Protein AF-A0A7W1TLR0-F1 (afdb_monomer)

Secondary structure (DSSP, 8-state):
---------------TTS--EEEEEEETTEEEEEEES-HHHHHHHHHHHHHHHHHHHHHHHHTS-HHHHHHHHHHHHHHSPPPPPGGG-

Solvent-accessible surface area (backbone atoms only — not comparable to full-atom values): 5840 Å² total; per-residue (Å²): 138,82,84,75,81,80,74,77,84,81,84,83,90,78,56,98,89,51,61,80,46,78,45,81,44,76,56,96,90,39,85,42,76,48,78,34,69,44,71,71,60,47,52,52,54,54,53,52,55,55,48,53,52,52,52,52,51,51,52,60,54,68,74,45,59,63,69,62,51,51,53,52,53,52,49,49,58,71,74,42,77,78,81,75,63,85,88,79,114

Structure (mmCIF, N/CA/C/O backbone):
data_AF-A0A7W1TLR0-F1
#
_entry.id   AF-A0A7W1TLR0-F1
#
loop_
_atom_site.group_PDB
_atom_site.id
_atom_site.type_symbol
_atom_site.label_atom_id
_atom_site.label_alt_id
_atom_site.label_comp_id
_atom_site.label_asym_id
_atom_site.label_entity_id
_atom_site.label_seq_id
_atom_site.pdbx_PDB_ins_code
_atom_site.Cartn_x
_atom_site.Cartn_y
_atom_site.Cartn_z
_atom_site.occupancy
_atom_site.B_iso_or_equiv
_atom_site.auth_seq_id
_atom_site.auth_comp_id
_atom_site.auth_asym_id
_atom_site.auth_atom_id
_atom_site.pdbx_PDB_model_num
ATOM 1 N N . MET A 1 1 ? 8.163 36.753 24.531 1.00 33.41 1 MET A N 1
ATOM 2 C CA . MET A 1 1 ? 7.294 36.535 23.356 1.00 33.41 1 MET A CA 1
ATOM 3 C C . MET A 1 1 ? 7.242 35.034 23.134 1.00 33.41 1 MET A C 1
ATOM 5 O O . MET A 1 1 ? 8.182 34.494 22.573 1.00 33.41 1 MET A O 1
ATOM 9 N N . ASN A 1 2 ? 6.230 34.354 23.678 1.00 30.86 2 ASN A N 1
ATOM 10 C CA . ASN A 1 2 ? 6.103 32.900 23.552 1.00 30.86 2 ASN A CA 1
ATOM 11 C C . ASN A 1 2 ? 5.090 32.604 22.448 1.00 30.86 2 ASN A C 1
ATOM 13 O O . ASN A 1 2 ? 3.907 32.898 22.605 1.00 30.86 2 ASN A O 1
ATOM 17 N N . ASN A 1 3 ? 5.573 32.056 21.334 1.00 38.00 3 ASN A N 1
ATOM 18 C CA . ASN A 1 3 ? 4.724 31.489 20.295 1.00 38.00 3 ASN A CA 1
ATOM 19 C C . ASN A 1 3 ? 4.073 30.222 20.853 1.00 38.00 3 ASN A C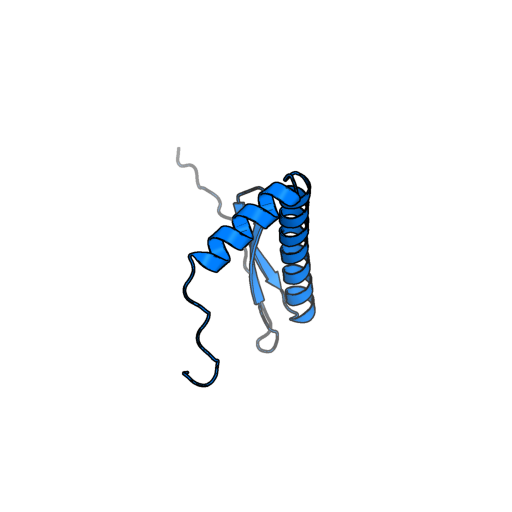 1
ATOM 21 O O . ASN A 1 3 ? 4.746 29.214 21.063 1.00 38.00 3 ASN A O 1
ATOM 25 N N . VAL A 1 4 ? 2.767 30.278 21.099 1.00 42.41 4 VAL A N 1
ATOM 26 C CA . VAL A 1 4 ? 1.954 29.086 21.334 1.00 42.41 4 VAL A CA 1
ATOM 27 C C . VAL A 1 4 ? 1.688 28.471 19.963 1.00 42.41 4 VAL A C 1
ATOM 29 O O . VAL A 1 4 ? 0.913 29.014 19.178 1.00 42.41 4 VAL A O 1
ATOM 32 N N . TYR A 1 5 ? 2.364 27.366 19.651 1.00 40.81 5 TYR A N 1
ATOM 33 C CA . TYR A 1 5 ? 1.953 26.491 18.557 1.00 40.81 5 TYR A CA 1
ATOM 34 C C . TYR A 1 5 ? 0.568 25.941 18.915 1.00 40.81 5 TYR A C 1
ATOM 36 O O . TYR A 1 5 ? 0.427 25.097 19.795 1.00 40.81 5 TYR A O 1
ATOM 44 N N . SER A 1 6 ? -0.469 26.493 18.288 1.00 44.22 6 SER A N 1
ATOM 45 C CA . SER A 1 6 ? -1.837 25.992 18.388 1.00 44.22 6 SER A CA 1
ATOM 46 C C . SER A 1 6 ? -1.939 24.725 17.541 1.00 44.22 6 SER A C 1
ATOM 48 O O . SER A 1 6 ? -2.306 2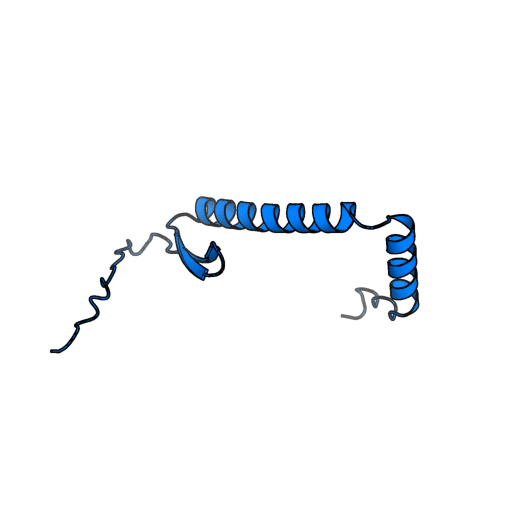4.772 16.369 1.00 44.22 6 SER A O 1
ATOM 50 N N . SER A 1 7 ? -1.571 23.587 18.127 1.00 49.22 7 SER A N 1
ATOM 51 C CA . SER A 1 7 ? -2.006 22.288 17.621 1.00 49.22 7 SER A CA 1
ATOM 52 C C . SER A 1 7 ? -3.508 22.217 17.860 1.00 49.22 7 SER A C 1
ATOM 54 O O . SER A 1 7 ? -3.957 22.208 19.005 1.00 49.22 7 SER A O 1
ATOM 56 N N . ARG A 1 8 ? -4.306 22.254 16.792 1.00 56.09 8 ARG A N 1
ATOM 57 C CA . ARG A 1 8 ? -5.739 21.974 16.890 1.00 56.09 8 ARG A CA 1
ATOM 58 C C . ARG A 1 8 ? -5.879 20.512 17.302 1.00 56.09 8 ARG A C 1
ATOM 60 O O . ARG A 1 8 ? -5.717 19.631 16.461 1.00 56.09 8 ARG A O 1
ATOM 67 N N . GLU A 1 9 ? -6.131 20.256 18.580 1.00 60.69 9 GLU A N 1
ATOM 68 C CA . GLU A 1 9 ? -6.599 18.945 19.024 1.00 60.69 9 GLU A CA 1
ATOM 69 C C . GLU A 1 9 ? -7.874 18.639 18.235 1.00 60.69 9 GLU A C 1
ATOM 71 O O . GLU A 1 9 ? -8.892 19.317 18.368 1.00 60.69 9 GLU A O 1
ATOM 76 N N . THR A 1 10 ? -7.764 17.699 17.301 1.00 69.88 10 THR A N 1
ATOM 77 C CA . THR A 1 10 ? -8.878 17.279 16.459 1.00 69.88 10 THR A CA 1
ATOM 78 C C . THR A 1 10 ? -9.400 15.996 17.070 1.00 69.88 10 THR A C 1
ATOM 80 O O . THR A 1 10 ? -8.741 14.962 17.008 1.00 69.88 10 THR A O 1
ATOM 83 N N . GLU A 1 11 ? -10.550 16.088 17.726 1.00 70.62 11 GLU A N 1
ATOM 84 C CA . GLU A 1 11 ? -11.210 14.945 18.342 1.00 70.62 11 GLU A CA 1
ATOM 85 C C . GLU A 1 11 ? -12.223 14.345 17.362 1.00 70.62 11 GLU A C 1
ATOM 87 O O . GLU A 1 11 ? -13.000 15.063 16.728 1.00 70.62 11 GLU A O 1
ATOM 92 N N . VAL A 1 12 ? -12.215 13.018 17.239 1.00 72.88 12 VAL A N 1
ATOM 93 C CA . VAL A 1 12 ? -13.210 12.258 16.479 1.00 72.88 12 VAL A CA 1
ATOM 94 C C . VAL A 1 12 ? -13.949 11.357 17.458 1.00 72.88 12 VAL A C 1
ATOM 96 O O . VAL A 1 12 ? -13.350 10.483 18.080 1.00 72.88 12 VAL A O 1
ATOM 99 N N . VAL A 1 13 ? -15.260 11.566 17.591 1.00 80.69 13 VAL A N 1
ATOM 100 C CA . VAL A 1 13 ? -16.129 10.750 18.447 1.00 80.69 13 VAL A CA 1
ATOM 101 C C . VAL A 1 13 ? -16.813 9.688 17.594 1.00 80.69 13 VAL A C 1
ATOM 103 O O . VAL A 1 13 ? -17.524 10.016 16.645 1.00 80.69 13 VAL A O 1
ATOM 106 N N . VAL A 1 14 ? -16.620 8.419 17.953 1.00 79.69 14 VAL A N 1
ATOM 107 C CA . VAL A 1 14 ? -17.216 7.260 17.271 1.00 79.69 14 VAL A CA 1
ATOM 108 C C . VAL A 1 14 ? -18.206 6.529 18.163 1.00 79.69 14 VAL A C 1
ATOM 110 O O . VAL A 1 14 ? -18.082 6.523 19.388 1.00 79.69 14 VAL A O 1
ATOM 113 N N . GLN A 1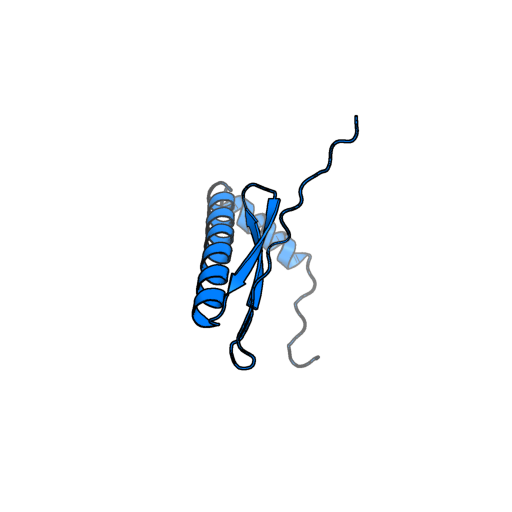 15 ? -19.210 5.901 17.552 1.00 85.62 15 GLN A N 1
ATOM 114 C CA . GLN A 1 15 ? -20.139 5.044 18.283 1.00 85.62 15 GLN A CA 1
ATOM 115 C C . GLN A 1 15 ? -19.474 3.704 18.622 1.00 85.62 15 GLN A C 1
ATOM 117 O O . GLN A 1 15 ? -18.735 3.157 17.813 1.00 85.62 15 GLN A O 1
ATOM 122 N N . LEU A 1 16 ? -19.796 3.132 19.788 1.00 78.31 16 LEU A N 1
ATOM 123 C CA . LEU A 1 16 ? -19.148 1.916 20.311 1.00 78.31 16 LEU A CA 1
ATOM 124 C C . LEU A 1 16 ? -19.233 0.686 19.381 1.00 78.31 16 LEU A C 1
ATOM 126 O O . LEU A 1 16 ? -18.434 -0.233 19.506 1.00 78.31 16 LEU A O 1
ATOM 130 N N . HIS A 1 17 ? -20.222 0.657 18.486 1.00 83.50 17 HIS A N 1
ATOM 131 C CA . HIS A 1 17 ? -20.480 -0.451 17.560 1.00 83.50 17 HIS A CA 1
ATOM 132 C C . HIS A 1 17 ? -20.138 -0.105 16.105 1.00 83.50 17 HIS A C 1
ATOM 134 O O . HIS A 1 17 ? -20.490 -0.854 15.198 1.00 83.50 17 HIS A O 1
ATOM 140 N N . GLN A 1 18 ? -19.496 1.041 15.877 1.00 84.25 18 GLN A N 1
ATOM 141 C CA . GLN A 1 18 ? -19.048 1.468 14.562 1.00 84.25 18 GLN A CA 1
ATOM 142 C C . GLN A 1 18 ? -17.533 1.255 14.468 1.00 84.25 18 GLN A C 1
ATOM 144 O O . GLN A 1 18 ? -16.814 1.685 15.374 1.00 84.25 18 GLN A O 1
ATOM 149 N N . PRO A 1 19 ? -17.028 0.595 13.411 1.00 84.88 19 PRO A N 1
ATOM 150 C CA . PRO A 1 19 ? -15.593 0.447 13.235 1.00 84.88 19 PRO A CA 1
ATOM 151 C C . PRO A 1 19 ? -14.951 1.818 13.010 1.00 84.88 19 PRO A C 1
ATOM 153 O O . PRO A 1 19 ? -15.536 2.697 12.379 1.00 84.88 19 PRO A O 1
ATOM 156 N N . LEU A 1 20 ? -13.742 1.994 13.536 1.00 90.12 20 LEU A N 1
ATOM 157 C CA . LEU A 1 20 ? -12.868 3.116 13.218 1.00 90.12 20 LEU A CA 1
ATOM 158 C C . LEU A 1 20 ? -11.569 2.540 12.670 1.00 90.12 20 LEU A C 1
ATOM 160 O O . LEU A 1 20 ? -10.809 1.905 13.399 1.00 90.12 20 LEU A O 1
ATOM 164 N N . ILE A 1 21 ? -11.339 2.750 11.382 1.00 89.62 21 ILE A N 1
ATOM 165 C CA . ILE A 1 21 ? -10.232 2.164 10.634 1.00 89.62 21 ILE A CA 1
ATOM 166 C C . ILE A 1 21 ? -9.271 3.293 10.304 1.00 89.62 21 ILE A C 1
ATOM 168 O O . ILE A 1 21 ? -9.660 4.259 9.653 1.00 89.62 21 ILE A O 1
ATOM 172 N N . ALA A 1 22 ? -8.030 3.185 10.760 1.00 89.38 22 ALA A N 1
ATOM 173 C CA . ALA A 1 22 ? -6.982 4.152 10.470 1.00 89.38 22 ALA A CA 1
ATOM 174 C C . ALA A 1 22 ? -6.015 3.553 9.449 1.00 89.38 22 ALA A C 1
ATOM 176 O O . ALA A 1 22 ? -5.459 2.481 9.688 1.00 89.38 22 ALA A O 1
ATOM 177 N N . ILE A 1 23 ? -5.814 4.241 8.327 1.00 87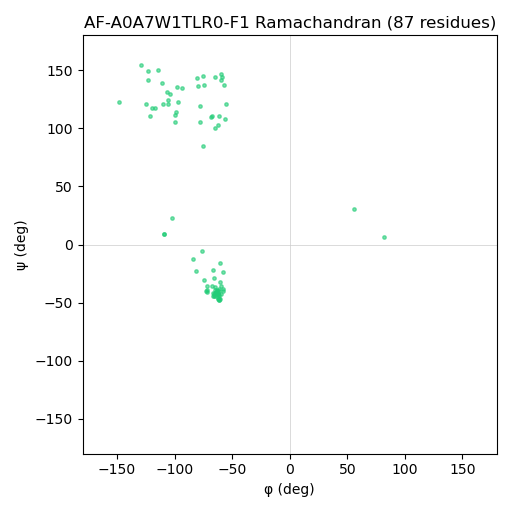.12 23 ILE A N 1
ATOM 178 C CA . ILE A 1 23 ? -4.907 3.802 7.264 1.00 87.12 23 ILE A CA 1
ATOM 179 C C . ILE A 1 23 ? -3.900 4.919 6.979 1.00 87.12 23 ILE A C 1
ATOM 181 O O . ILE A 1 23 ? -4.323 6.032 6.645 1.00 87.12 23 ILE A O 1
ATOM 185 N N . PRO A 1 24 ? -2.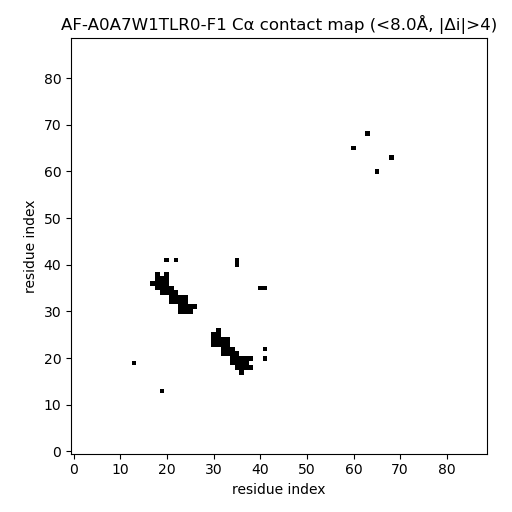588 4.657 7.122 1.00 86.31 24 PRO A N 1
ATOM 186 C CA . PRO A 1 24 ? -1.555 5.597 6.717 1.00 86.31 24 PRO A CA 1
ATOM 187 C C . PRO A 1 24 ? -1.420 5.610 5.189 1.00 86.31 24 PRO A C 1
ATOM 189 O O . PRO A 1 24 ? -1.420 4.563 4.543 1.00 86.31 24 PRO A O 1
ATOM 192 N N . PHE A 1 25 ? -1.283 6.802 4.625 1.00 83.25 25 PHE A N 1
ATOM 193 C CA . PHE A 1 25 ? -1.015 7.062 3.217 1.00 83.25 25 PHE A CA 1
ATOM 194 C C . PHE A 1 25 ? 0.166 8.022 3.096 1.00 83.25 25 PHE A C 1
ATOM 196 O O . PHE A 1 25 ? 0.403 8.846 3.977 1.00 83.25 25 PHE A O 1
ATOM 203 N N . GLU A 1 26 ? 0.871 7.965 1.971 1.00 81.06 26 GLU A N 1
ATOM 204 C CA . GLU A 1 26 ? 1.837 8.994 1.598 1.00 81.06 26 GLU A CA 1
ATOM 205 C C . GLU A 1 26 ? 1.172 9.956 0.605 1.00 81.06 26 GLU A C 1
ATOM 207 O O . GLU A 1 26 ? 0.835 9.581 -0.519 1.00 81.06 26 GLU A O 1
ATOM 212 N N . GLN A 1 27 ? 0.969 11.213 1.003 1.00 78.25 27 GLN A N 1
ATOM 213 C CA . GLN A 1 27 ? 0.401 12.248 0.142 1.00 78.25 27 GLN A CA 1
ATOM 214 C C . GLN A 1 27 ? 1.403 13.392 -0.010 1.00 78.25 27 GLN A C 1
ATOM 216 O O . GLN A 1 27 ? 1.763 14.057 0.953 1.00 78.25 27 GLN A O 1
ATOM 221 N N . ASN A 1 28 ? 1.855 13.640 -1.244 1.00 77.00 28 ASN A N 1
ATOM 222 C CA . ASN A 1 28 ? 2.861 14.665 -1.561 1.00 77.00 28 ASN A CA 1
ATOM 223 C C . ASN A 1 28 ? 4.191 14.520 -0.784 1.00 77.00 28 ASN A C 1
ATOM 225 O O . ASN A 1 28 ? 4.859 15.518 -0.528 1.00 77.00 28 ASN A O 1
ATOM 229 N N . GLY A 1 29 ? 4.587 13.290 -0.438 1.00 80.25 29 GLY A N 1
ATOM 230 C CA . GLY A 1 29 ? 5.809 13.016 0.331 1.00 80.25 29 GLY A CA 1
ATOM 231 C C . GLY A 1 29 ? 5.661 13.199 1.844 1.00 80.25 29 GLY A C 1
ATOM 232 O O . GLY A 1 29 ? 6.655 13.119 2.562 1.00 80.25 29 GLY A O 1
ATOM 233 N N . GLU A 1 30 ? 4.443 13.443 2.330 1.00 82.44 30 GLU A N 1
ATOM 234 C CA . GLU A 1 30 ? 4.117 13.488 3.754 1.00 82.44 30 GLU A CA 1
ATOM 235 C C . GLU A 1 30 ? 3.233 12.296 4.136 1.00 82.44 30 GLU A C 1
ATOM 237 O O . GLU A 1 30 ? 2.320 11.916 3.400 1.00 82.44 30 GLU A O 1
ATOM 242 N N . GLU A 1 31 ? 3.504 11.703 5.299 1.00 82.12 31 GLU A N 1
ATOM 243 C CA . GLU A 1 31 ? 2.684 10.629 5.856 1.00 82.12 31 GLU A CA 1
ATOM 244 C C . GLU A 1 31 ? 1.421 11.224 6.492 1.00 82.12 31 GLU A C 1
ATOM 246 O O . GLU A 1 31 ? 1.486 12.033 7.421 1.00 82.12 31 GLU A O 1
ATOM 251 N N . VAL A 1 32 ? 0.258 10.826 5.981 1.00 87.25 32 VAL A N 1
ATOM 252 C CA . VAL A 1 32 ? -1.060 11.262 6.447 1.00 87.25 32 VAL A CA 1
ATOM 253 C C . VAL A 1 32 ? -1.890 10.049 6.847 1.00 87.25 32 VAL A C 1
ATOM 255 O O . VAL A 1 32 ? -1.849 9.012 6.197 1.00 87.25 32 VAL A O 1
ATOM 258 N N . VAL A 1 33 ? -2.672 10.162 7.921 1.00 87.94 33 VAL A N 1
ATOM 259 C CA . VAL A 1 33 ? -3.556 9.076 8.374 1.00 87.94 33 VAL A CA 1
ATOM 260 C C . VAL A 1 33 ? -4.995 9.419 8.024 1.00 87.94 33 VAL A C 1
ATOM 262 O O . VAL A 1 33 ? -5.525 10.436 8.473 1.00 87.94 33 VAL A O 1
ATOM 265 N N . HIS A 1 34 ? -5.638 8.557 7.240 1.00 87.94 34 HIS A N 1
ATOM 266 C CA . HIS A 1 34 ? -7.060 8.660 6.935 1.00 87.94 34 HIS A CA 1
ATOM 267 C C . HIS A 1 34 ? -7.863 7.731 7.842 1.00 87.94 34 HIS A C 1
ATOM 269 O O . HIS A 1 34 ? -7.506 6.569 8.035 1.00 87.94 34 HIS A O 1
ATOM 275 N N . TYR A 1 35 ? -8.963 8.256 8.378 1.00 89.00 35 TYR A N 1
ATOM 276 C CA . TYR A 1 35 ? -9.880 7.519 9.238 1.00 89.00 35 TYR A CA 1
ATOM 277 C C . TYR A 1 35 ? -11.173 7.209 8.484 1.00 89.00 35 TYR A C 1
ATOM 279 O O . TYR A 1 35 ? -11.782 8.104 7.896 1.00 89.00 35 TYR A O 1
ATOM 287 N N . PHE A 1 36 ? -11.606 5.953 8.535 1.00 89.31 36 PHE A N 1
ATOM 288 C CA . PHE A 1 36 ? -12.822 5.458 7.896 1.00 89.31 36 PHE A CA 1
ATOM 289 C C . PHE A 1 36 ? -13.737 4.815 8.932 1.00 89.31 36 PHE A C 1
ATOM 291 O O . PHE A 1 36 ? -13.271 4.227 9.907 1.00 89.31 36 PHE A O 1
ATOM 298 N N . PHE A 1 37 ? -15.043 4.896 8.688 1.00 89.94 37 PHE A N 1
ATOM 299 C CA . PHE A 1 37 ? -16.055 4.261 9.536 1.00 89.94 37 PHE A CA 1
ATOM 300 C C . PHE A 1 37 ? -16.737 3.054 8.875 1.00 89.94 37 PHE A C 1
ATOM 302 O O . PHE A 1 37 ? -17.764 2.5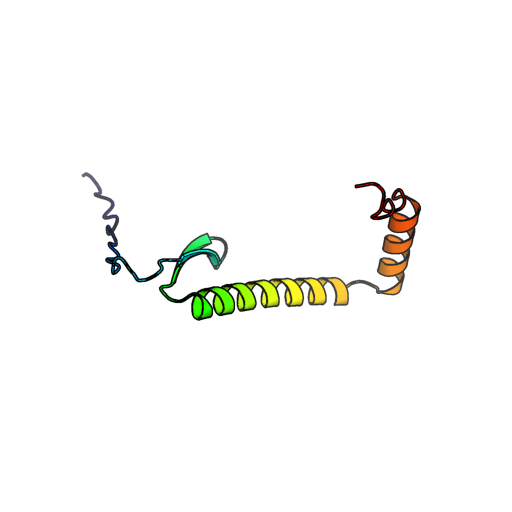76 9.356 1.00 89.94 37 PHE A O 1
ATOM 309 N N . ASP A 1 38 ? -16.211 2.629 7.728 1.00 86.62 38 ASP A N 1
ATOM 310 C CA . ASP A 1 38 ? -16.786 1.626 6.840 1.00 86.62 38 ASP A CA 1
ATOM 311 C C . ASP A 1 38 ? -15.651 0.863 6.148 1.00 86.62 38 ASP A C 1
ATOM 313 O O . ASP A 1 38 ? -14.816 1.474 5.472 1.00 86.62 38 ASP A O 1
ATOM 317 N N . ASP A 1 39 ? -15.638 -0.460 6.316 1.00 83.25 39 ASP A N 1
ATOM 318 C CA . ASP A 1 39 ? -14.638 -1.355 5.724 1.00 83.25 39 ASP A CA 1
ATOM 319 C C . ASP A 1 39 ? -14.615 -1.225 4.197 1.00 83.25 39 ASP A C 1
ATOM 321 O O . ASP A 1 39 ? -13.547 -1.182 3.592 1.00 83.25 39 ASP A O 1
ATOM 325 N N . ALA A 1 40 ? -15.778 -1.065 3.554 1.00 85.56 40 ALA A N 1
ATOM 326 C CA . ALA A 1 40 ? -15.841 -0.955 2.099 1.00 85.56 40 ALA A CA 1
ATOM 327 C C . ALA A 1 40 ? -15.142 0.316 1.584 1.00 85.56 40 ALA A C 1
ATOM 329 O O . ALA A 1 40 ? -14.496 0.298 0.535 1.00 85.56 40 ALA A O 1
ATOM 330 N N . GLN A 1 41 ? -15.242 1.425 2.323 1.00 83.62 41 GLN A N 1
ATOM 331 C CA . GLN A 1 41 ? -14.553 2.673 1.980 1.00 83.62 41 GLN A CA 1
ATOM 332 C C . GLN A 1 41 ? -13.047 2.579 2.222 1.00 83.62 41 GLN A C 1
ATOM 334 O O . GLN A 1 41 ? -12.272 3.077 1.402 1.00 83.62 41 GLN A O 1
ATOM 339 N N . ALA A 1 42 ? -12.642 1.915 3.305 1.00 84.62 42 ALA A N 1
ATOM 340 C CA . ALA A 1 42 ? -11.243 1.646 3.607 1.00 84.62 42 ALA A CA 1
ATOM 341 C C . ALA A 1 42 ? -10.583 0.788 2.507 1.00 84.62 42 ALA A C 1
ATOM 343 O O . ALA A 1 42 ? -9.527 1.153 1.984 1.00 84.62 42 ALA A O 1
ATOM 344 N N . ASP A 1 43 ? -11.252 -0.284 2.075 1.00 81.31 43 ASP A N 1
ATOM 345 C CA . ASP A 1 43 ? -10.778 -1.176 1.010 1.00 81.31 43 ASP A CA 1
ATOM 346 C C . ASP A 1 43 ? -10.659 -0.467 -0.345 1.00 81.31 43 ASP A C 1
ATOM 348 O O . ASP A 1 43 ? -9.671 -0.637 -1.066 1.00 81.31 43 ASP A O 1
ATOM 352 N N . ILE A 1 44 ? -11.644 0.365 -0.704 1.00 84.31 44 ILE A N 1
ATOM 353 C CA . ILE A 1 44 ? -11.582 1.158 -1.939 1.00 84.31 44 ILE A CA 1
ATOM 354 C C . ILE A 1 44 ? -10.383 2.109 -1.896 1.00 84.31 44 ILE A C 1
ATOM 356 O O . ILE A 1 44 ? -9.670 2.214 -2.898 1.00 84.31 44 ILE A O 1
ATOM 360 N N . ALA A 1 45 ? -10.146 2.776 -0.761 1.00 81.94 45 ALA A N 1
ATOM 361 C CA . ALA A 1 45 ? -9.036 3.710 -0.599 1.00 81.94 45 ALA A C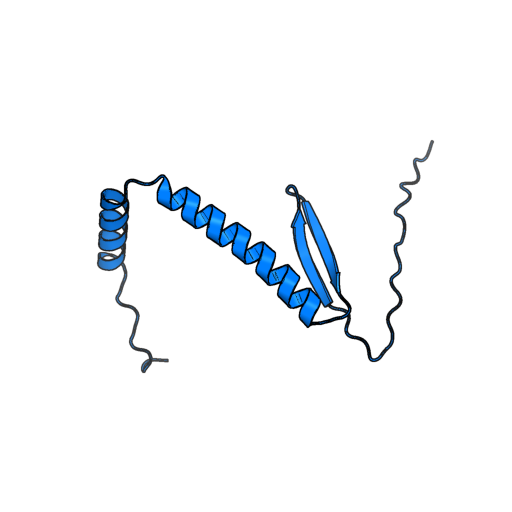A 1
ATOM 362 C C . ALA A 1 45 ? -7.672 3.013 -0.753 1.00 81.94 45 ALA A C 1
ATOM 364 O O . ALA A 1 45 ? -6.836 3.485 -1.525 1.00 81.94 45 ALA A O 1
ATOM 365 N N . LEU A 1 46 ? -7.481 1.849 -0.120 1.00 78.44 46 LEU A N 1
ATOM 366 C CA . LEU A 1 46 ? -6.284 1.012 -0.299 1.00 78.44 46 LEU A CA 1
ATOM 367 C C . LEU A 1 46 ? -6.097 0.568 -1.756 1.00 78.44 46 LEU A C 1
ATOM 369 O O . LEU A 1 46 ? -4.992 0.603 -2.300 1.00 78.44 46 LEU A O 1
ATOM 373 N N . GLY A 1 47 ? -7.187 0.170 -2.416 1.00 74.81 47 GLY A N 1
ATOM 374 C CA . GLY A 1 47 ? -7.156 -0.286 -3.802 1.00 74.81 47 GLY A CA 1
ATOM 375 C C . GLY A 1 47 ? -6.768 0.801 -4.810 1.00 74.81 47 GLY A C 1
ATOM 376 O O . GLY A 1 47 ? -6.205 0.475 -5.857 1.00 74.81 47 GLY A O 1
ATOM 377 N N . GLN A 1 48 ? -7.050 2.080 -4.534 1.00 69.69 48 GLN A N 1
ATOM 378 C CA . GLN A 1 48 ? -6.616 3.185 -5.402 1.00 69.69 48 GLN A CA 1
ATOM 379 C C . GLN A 1 48 ? -5.107 3.439 -5.298 1.00 69.69 48 GLN A C 1
ATOM 381 O O . GLN A 1 48 ? -4.461 3.646 -6.326 1.00 69.69 48 GLN A O 1
ATOM 386 N N . ASP A 1 49 ? -4.534 3.358 -4.097 1.00 65.56 49 ASP A N 1
ATOM 387 C CA . ASP A 1 49 ? -3.098 3.572 -3.887 1.00 65.56 49 ASP A CA 1
ATOM 388 C C . ASP A 1 49 ? -2.254 2.463 -4.545 1.00 65.56 49 ASP A C 1
ATOM 390 O O . ASP A 1 49 ? -1.340 2.725 -5.335 1.00 65.56 49 ASP A O 1
ATOM 394 N N . GLY A 1 50 ? -2.668 1.201 -4.373 1.00 63.00 50 GLY A N 1
ATOM 395 C CA . GLY A 1 50 ? -2.021 0.058 -5.027 1.00 63.00 50 GLY A CA 1
ATOM 396 C C . GLY A 1 50 ? -2.059 0.118 -6.563 1.00 63.00 50 GLY A C 1
ATOM 397 O O . GLY A 1 50 ? -1.111 -0.307 -7.229 1.00 63.00 50 GLY A O 1
ATOM 398 N N . ARG A 1 51 ? -3.118 0.696 -7.152 1.00 64.12 51 ARG A N 1
ATOM 399 C CA . ARG A 1 51 ? -3.202 0.915 -8.609 1.00 64.12 51 ARG A CA 1
ATOM 400 C C . ARG A 1 51 ? -2.181 1.937 -9.088 1.00 64.12 51 ARG A C 1
ATOM 402 O O . ARG A 1 51 ? -1.556 1.711 -10.121 1.00 64.12 51 ARG A O 1
ATOM 409 N N . GLN A 1 52 ? -1.986 3.026 -8.348 1.00 63.09 52 GLN A N 1
ATOM 410 C CA . GLN A 1 52 ? -1.001 4.052 -8.688 1.00 63.09 52 GLN A CA 1
ATOM 411 C C . GLN A 1 52 ? 0.421 3.465 -8.682 1.00 63.09 52 GLN A C 1
ATOM 413 O O . GLN A 1 52 ? 1.191 3.698 -9.616 1.00 63.09 52 GLN A O 1
ATOM 418 N N . GLY A 1 53 ? 0.740 2.640 -7.676 1.00 67.50 53 GLY A N 1
ATOM 419 C CA . GLY A 1 53 ? 2.010 1.912 -7.591 1.00 67.50 53 GLY A CA 1
ATOM 420 C C . GLY A 1 53 ? 2.224 0.953 -8.764 1.00 67.50 53 GLY A C 1
ATOM 421 O O . GLY A 1 53 ? 3.277 0.982 -9.402 1.00 67.50 53 GLY A O 1
ATOM 422 N N . ALA A 1 54 ? 1.208 0.160 -9.111 1.00 65.69 54 ALA A N 1
ATOM 423 C CA . ALA A 1 54 ? 1.269 -0.762 -10.245 1.00 65.69 54 ALA A CA 1
ATOM 424 C C . ALA A 1 54 ? 1.426 -0.036 -11.594 1.00 65.69 54 ALA A C 1
ATOM 426 O O . ALA A 1 54 ? 2.222 -0.460 -12.429 1.00 65.69 54 ALA A O 1
ATOM 427 N N . ILE A 1 55 ? 0.719 1.081 -11.801 1.00 71.06 55 ILE A N 1
ATOM 428 C CA . ILE A 1 55 ? 0.835 1.908 -13.014 1.00 71.06 55 ILE A CA 1
ATOM 429 C C . ILE A 1 55 ? 2.228 2.530 -13.109 1.00 71.06 55 ILE A C 1
ATOM 431 O O . ILE A 1 55 ? 2.841 2.508 -14.175 1.00 71.06 55 ILE A O 1
ATOM 435 N N . LYS A 1 56 ? 2.754 3.058 -11.999 1.00 67.50 56 LYS A N 1
ATOM 436 C CA . LYS A 1 56 ? 4.099 3.639 -11.947 1.00 67.50 56 LYS A CA 1
ATOM 437 C C . LYS A 1 56 ? 5.168 2.586 -12.238 1.00 67.50 56 LYS A C 1
ATOM 439 O O . LYS A 1 56 ? 6.076 2.853 -13.017 1.00 67.50 56 LYS A O 1
ATOM 444 N N . LEU A 1 57 ? 5.033 1.386 -11.674 1.00 68.94 57 LEU A N 1
ATOM 445 C CA . LEU A 1 57 ? 5.923 0.261 -11.959 1.00 68.94 57 LEU A CA 1
ATOM 446 C C . LEU A 1 57 ? 5.861 -0.144 -13.439 1.00 68.94 57 LEU A C 1
ATOM 448 O O . LEU A 1 57 ? 6.901 -0.267 -14.080 1.00 68.94 57 LEU A O 1
ATOM 452 N N . ALA A 1 58 ? 4.655 -0.285 -13.995 1.00 67.69 58 ALA A N 1
ATOM 453 C CA . ALA A 1 58 ? 4.459 -0.620 -15.403 1.00 67.69 58 ALA A CA 1
ATOM 454 C C . ALA A 1 58 ? 5.047 0.447 -16.341 1.00 67.69 58 ALA A C 1
ATOM 456 O O . ALA A 1 58 ? 5.641 0.103 -17.357 1.00 67.69 58 ALA A O 1
ATOM 457 N N . ALA A 1 59 ? 4.935 1.731 -15.986 1.00 68.12 59 ALA A N 1
ATOM 458 C CA . ALA A 1 59 ? 5.544 2.823 -16.740 1.00 68.12 59 ALA A CA 1
ATOM 459 C C . ALA A 1 59 ? 7.080 2.767 -16.704 1.00 68.12 59 ALA A C 1
ATOM 461 O O . ALA A 1 59 ? 7.711 2.898 -17.747 1.00 68.12 59 ALA A O 1
ATOM 462 N N . VAL A 1 60 ? 7.679 2.511 -15.533 1.00 75.25 60 VAL A N 1
ATOM 463 C CA . VAL A 1 60 ? 9.137 2.332 -15.398 1.00 75.25 60 VAL A CA 1
ATOM 464 C C . VAL A 1 60 ? 9.622 1.143 -16.226 1.00 75.25 60 VAL A C 1
ATOM 466 O O . VAL A 1 60 ? 10.666 1.226 -16.859 1.00 75.25 60 VAL A O 1
ATOM 469 N N . TRP A 1 61 ? 8.866 0.045 -16.255 1.00 70.31 61 TRP A N 1
ATOM 470 C CA . TRP A 1 61 ? 9.229 -1.137 -17.040 1.00 70.31 61 TRP A CA 1
ATOM 471 C C . TRP A 1 61 ? 9.012 -0.948 -18.540 1.00 70.31 61 TRP A C 1
ATOM 473 O O . TRP A 1 61 ? 9.756 -1.512 -19.330 1.00 70.31 61 TRP A O 1
ATOM 483 N N . SER A 1 62 ? 8.031 -0.137 -18.941 1.00 71.62 62 SER A N 1
ATOM 484 C CA . SER A 1 62 ? 7.801 0.197 -20.350 1.00 71.62 62 SER A CA 1
ATOM 485 C C . SER A 1 62 ? 8.927 1.034 -20.962 1.00 71.62 62 SER A C 1
ATOM 487 O O . SER A 1 62 ? 9.038 1.063 -22.185 1.00 71.62 62 SER A O 1
ATOM 489 N N . ASP A 1 63 ? 9.710 1.738 -20.143 1.00 78.62 63 ASP A N 1
ATOM 490 C CA . ASP A 1 63 ? 10.867 2.529 -20.583 1.00 78.62 63 ASP A CA 1
ATOM 491 C C . ASP A 1 63 ? 12.142 1.673 -20.720 1.00 78.62 63 ASP A C 1
ATOM 493 O O . ASP A 1 63 ? 13.135 2.099 -21.306 1.00 78.62 63 ASP A O 1
ATOM 497 N N . LEU A 1 64 ? 12.123 0.441 -20.196 1.00 75.00 64 LEU A N 1
ATOM 498 C CA . LEU A 1 64 ? 13.224 -0.502 -20.341 1.00 75.00 64 LEU A CA 1
ATOM 499 C C . LEU A 1 64 ? 13.170 -1.182 -21.711 1.00 75.00 64 LEU A C 1
ATOM 501 O O . LEU A 1 64 ? 12.107 -1.557 -22.207 1.00 75.00 64 LEU A O 1
ATOM 505 N N . ASP A 1 65 ? 14.345 -1.417 -22.290 1.00 79.00 65 ASP A N 1
ATOM 506 C CA . ASP A 1 65 ? 14.483 -2.352 -23.402 1.00 79.00 65 ASP A CA 1
ATOM 507 C C . ASP A 1 65 ? 14.066 -3.752 -22.922 1.00 79.00 65 ASP A C 1
ATOM 509 O O . ASP A 1 65 ? 14.727 -4.370 -22.078 1.00 79.00 65 ASP A O 1
ATOM 513 N N . GLY A 1 66 ? 12.928 -4.227 -23.432 1.00 77.50 66 GLY A N 1
ATOM 514 C CA . GLY A 1 66 ? 12.296 -5.466 -22.991 1.00 77.50 66 GLY A CA 1
ATOM 515 C C . GLY A 1 66 ? 13.189 -6.693 -23.165 1.00 77.50 66 GLY A C 1
ATOM 516 O O . GLY A 1 66 ? 13.191 -7.566 -22.296 1.00 77.50 66 GLY A O 1
ATOM 517 N N . ASP A 1 67 ? 13.999 -6.740 -24.224 1.00 81.62 67 ASP A N 1
ATOM 518 C CA . ASP A 1 67 ? 14.895 -7.873 -24.476 1.00 81.62 67 ASP A CA 1
ATOM 519 C C . ASP A 1 67 ? 16.066 -7.879 -23.483 1.00 81.62 67 ASP A C 1
ATOM 521 O O . ASP A 1 67 ? 16.420 -8.926 -22.930 1.00 81.62 67 ASP A O 1
ATOM 525 N N . ALA A 1 68 ? 16.622 -6.702 -23.183 1.00 77.81 68 ALA A N 1
ATOM 526 C CA . ALA A 1 68 ? 17.667 -6.551 -22.173 1.00 77.81 68 ALA A CA 1
ATOM 527 C C . ALA A 1 68 ? 17.151 -6.892 -20.763 1.00 77.81 68 ALA A C 1
ATOM 529 O O . ALA A 1 68 ? 17.825 -7.598 -20.010 1.00 77.81 68 ALA A O 1
ATOM 530 N N . MET A 1 69 ? 15.932 -6.459 -20.421 1.00 82.12 69 MET A N 1
ATOM 531 C CA . MET A 1 69 ? 15.286 -6.771 -19.142 1.00 82.12 69 MET A CA 1
ATOM 532 C C . MET A 1 69 ? 15.049 -8.280 -18.974 1.00 82.12 69 MET A C 1
ATOM 534 O O . MET A 1 69 ? 15.370 -8.843 -17.924 1.00 82.12 69 MET A O 1
ATOM 538 N N . LEU A 1 70 ? 14.517 -8.954 -20.000 1.00 85.25 70 LEU A N 1
ATOM 539 C CA . LEU A 1 70 ? 14.282 -10.402 -19.972 1.00 85.25 70 LEU A CA 1
ATOM 540 C C . LEU A 1 70 ? 15.590 -11.188 -19.832 1.00 85.25 70 LEU A C 1
ATOM 542 O O . LEU A 1 70 ? 15.642 -12.155 -19.070 1.00 85.25 70 LEU A O 1
ATOM 546 N N . ALA A 1 71 ? 16.659 -10.751 -20.504 1.00 84.12 71 ALA A N 1
ATOM 547 C CA . ALA A 1 71 ? 17.980 -11.354 -20.361 1.00 84.12 71 ALA A CA 1
ATOM 548 C C . ALA A 1 71 ? 18.518 -11.234 -18.923 1.00 84.12 71 ALA A C 1
ATOM 550 O O . ALA A 1 71 ? 19.047 -12.208 -18.381 1.00 84.12 71 ALA A O 1
ATOM 551 N N . SER A 1 72 ? 18.337 -10.075 -18.277 1.00 83.38 72 SER A N 1
ATOM 552 C CA . SER A 1 72 ? 18.712 -9.873 -16.871 1.00 83.38 72 SER A CA 1
ATOM 553 C C . SER A 1 72 ? 17.885 -10.729 -15.904 1.00 83.38 72 SER A C 1
ATOM 555 O O . SER A 1 72 ? 18.453 -11.337 -14.998 1.00 83.38 72 SER A O 1
ATOM 557 N N . LEU A 1 73 ? 16.567 -10.841 -16.105 1.00 85.31 73 LEU A N 1
ATOM 558 C CA . LEU A 1 73 ? 15.704 -11.689 -15.268 1.00 85.31 73 LEU A CA 1
ATOM 559 C C . LEU A 1 73 ? 16.042 -13.179 -15.408 1.00 85.31 73 LEU A C 1
ATOM 561 O O . LEU A 1 73 ? 16.061 -13.907 -14.417 1.00 85.31 73 LEU A O 1
ATOM 565 N N . GLU A 1 74 ? 16.355 -13.636 -16.620 1.00 85.50 74 GLU A N 1
ATOM 566 C CA . GLU A 1 74 ? 16.784 -15.017 -16.859 1.00 85.50 74 GLU A CA 1
ATOM 567 C C . GLU A 1 74 ? 18.159 -15.302 -16.234 1.00 85.50 74 GLU A C 1
ATOM 569 O O . GLU A 1 74 ? 18.386 -16.388 -15.697 1.00 85.50 74 GLU A O 1
ATOM 574 N N . GLN A 1 75 ? 19.068 -14.323 -16.232 1.00 86.38 75 GLN A N 1
ATOM 575 C CA . GLN A 1 75 ? 20.319 -14.431 -15.484 1.00 86.38 75 GLN A CA 1
ATOM 576 C C . GLN A 1 75 ? 20.054 -14.584 -13.978 1.00 86.38 75 GLN A C 1
ATOM 578 O O . GLN A 1 75 ? 20.584 -15.504 -13.355 1.00 86.38 75 GLN A O 1
ATOM 583 N N . TRP A 1 76 ? 19.184 -13.751 -13.405 1.00 84.56 76 TRP A N 1
ATOM 584 C CA . TRP A 1 76 ? 18.834 -13.820 -11.982 1.00 84.56 76 TRP A CA 1
ATOM 585 C C . TRP A 1 76 ? 18.159 -15.136 -11.604 1.00 84.56 76 TRP A C 1
ATOM 587 O O . TRP A 1 76 ? 18.481 -15.716 -10.568 1.00 84.56 76 TRP A O 1
ATOM 597 N N . ARG A 1 77 ? 17.264 -15.650 -12.454 1.00 81.88 77 ARG A N 1
ATOM 598 C CA . ARG A 1 77 ? 16.643 -16.969 -12.274 1.00 81.88 77 ARG A CA 1
ATOM 599 C C . ARG A 1 77 ? 17.689 -18.078 -12.198 1.00 81.88 77 ARG A C 1
ATOM 601 O O . ARG A 1 77 ? 17.525 -19.008 -11.417 1.00 81.88 77 ARG A O 1
ATOM 608 N N . ARG A 1 78 ? 18.739 -17.997 -13.016 1.00 84.94 78 ARG A N 1
ATOM 609 C CA . ARG A 1 78 ? 19.813 -18.996 -13.057 1.00 84.94 78 ARG A CA 1
ATOM 610 C C . ARG A 1 78 ? 20.718 -18.935 -11.829 1.00 84.94 78 ARG A C 1
ATOM 612 O O . ARG A 1 78 ? 21.200 -19.971 -11.384 1.00 84.94 78 ARG A O 1
ATOM 619 N N . GLU A 1 79 ? 20.966 -17.733 -11.320 1.00 87.06 79 GLU A N 1
ATOM 620 C CA . GLU A 1 79 ? 21.813 -17.494 -10.145 1.00 87.06 79 GLU A CA 1
ATOM 621 C C . GLU A 1 79 ? 21.066 -17.734 -8.823 1.00 87.06 79 GLU A C 1
ATOM 623 O O . GLU A 1 79 ? 21.690 -18.023 -7.801 1.00 87.06 79 GLU A O 1
ATOM 628 N N . SER A 1 80 ? 19.734 -17.662 -8.840 1.00 80.69 80 SER A N 1
ATOM 629 C CA . SER A 1 80 ? 18.899 -17.921 -7.669 1.00 80.69 80 SER A CA 1
ATOM 630 C C . SER A 1 80 ? 18.717 -19.426 -7.444 1.00 80.69 80 SER A C 1
ATOM 632 O O . SER A 1 80 ? 18.431 -20.161 -8.394 1.00 80.69 80 SER A O 1
ATOM 634 N N . PRO A 1 81 ? 18.826 -19.920 -6.197 1.00 77.31 81 PRO A N 1
ATOM 635 C CA . PRO A 1 81 ? 18.468 -21.297 -5.896 1.00 77.31 81 PRO A CA 1
ATOM 636 C C . PRO A 1 81 ? 16.989 -21.531 -6.247 1.00 77.31 81 PRO A C 1
ATOM 638 O O . PRO A 1 81 ? 16.164 -20.637 -6.031 1.00 77.31 81 PRO A O 1
ATOM 641 N N . PRO A 1 82 ? 16.633 -22.707 -6.795 1.00 78.75 82 PRO A N 1
ATOM 642 C CA . PRO A 1 82 ? 15.254 -22.997 -7.156 1.00 78.75 82 PRO A CA 1
ATOM 643 C C . PRO A 1 82 ? 14.361 -22.839 -5.928 1.00 78.75 82 PRO A C 1
ATOM 645 O O . PRO A 1 82 ? 14.725 -23.282 -4.836 1.00 78.75 82 PRO A O 1
AT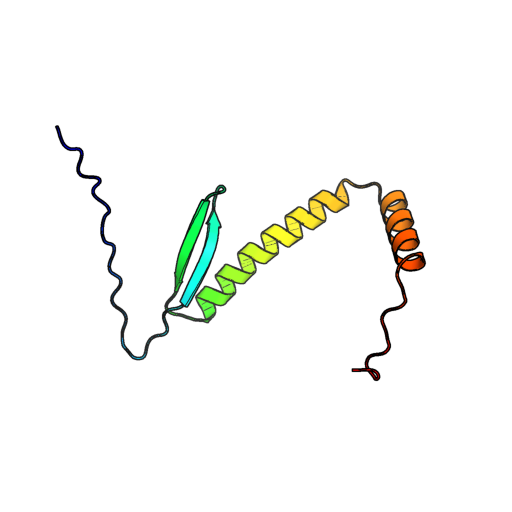OM 648 N N . THR A 1 83 ? 13.194 -22.214 -6.105 1.00 7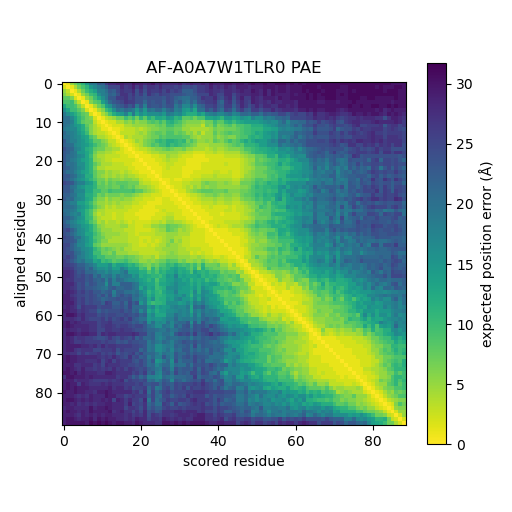5.31 83 THR A N 1
ATOM 649 C CA . THR A 1 83 ? 12.201 -22.126 -5.035 1.00 75.31 83 THR A CA 1
ATOM 650 C C . THR A 1 83 ? 11.887 -23.547 -4.564 1.00 75.31 83 THR A C 1
ATOM 652 O O . THR A 1 83 ? 11.501 -24.376 -5.396 1.00 75.31 83 THR A O 1
ATOM 655 N N . PRO A 1 84 ? 12.104 -23.863 -3.275 1.00 77.94 84 PRO A N 1
ATOM 656 C CA . PRO A 1 84 ? 11.887 -25.209 -2.779 1.00 77.94 84 PRO A CA 1
ATOM 657 C C . PRO A 1 84 ? 10.422 -25.626 -2.982 1.00 77.94 84 PRO A C 1
ATOM 659 O O . PRO A 1 84 ? 9.527 -24.775 -2.944 1.00 77.94 84 PRO A O 1
ATOM 662 N N . PRO A 1 85 ? 10.164 -26.920 -3.241 1.00 80.19 85 PRO A N 1
ATOM 663 C CA . PRO A 1 85 ? 8.810 -27.420 -3.424 1.00 80.19 85 PRO A CA 1
ATOM 664 C C . PRO A 1 85 ? 7.961 -27.153 -2.177 1.00 80.19 85 PRO A C 1
ATOM 666 O O . PRO A 1 85 ? 8.436 -27.260 -1.051 1.00 80.19 85 PRO A O 1
ATOM 669 N N . LEU A 1 86 ? 6.678 -26.846 -2.380 1.00 75.38 86 LEU A N 1
ATOM 670 C CA . LEU A 1 86 ? 5.746 -26.484 -1.301 1.00 75.38 86 LEU A CA 1
ATOM 671 C C . LEU A 1 86 ? 5.555 -27.595 -0.249 1.00 75.38 86 LEU A C 1
ATOM 673 O O . LEU A 1 86 ? 5.069 -27.325 0.841 1.00 75.38 86 LEU A O 1
ATOM 677 N N . GLU A 1 87 ? 5.953 -28.828 -0.566 1.00 76.38 87 GLU A N 1
ATOM 678 C CA . GLU A 1 87 ? 5.894 -29.993 0.324 1.00 76.38 87 GLU A CA 1
ATOM 679 C C . GLU A 1 87 ? 6.997 -30.012 1.400 1.00 76.38 87 GLU A C 1
ATOM 681 O O . GLU A 1 87 ? 6.990 -30.888 2.260 1.00 76.38 87 GLU A O 1
ATOM 686 N N . SER A 1 88 ? 7.953 -29.075 1.364 1.00 59.22 88 SER A N 1
ATOM 687 C CA . SER A 1 88 ? 9.038 -28.970 2.351 1.00 59.22 88 SER A CA 1
ATOM 688 C C . SER A 1 88 ? 8.833 -27.862 3.396 1.00 59.22 88 SER A C 1
ATOM 690 O O . SER A 1 88 ? 9.824 -27.366 3.935 1.00 59.22 88 SER A O 1
ATOM 692 N N . LEU A 1 89 ? 7.584 -27.437 3.633 1.00 55.75 89 LEU A N 1
ATOM 693 C CA . LEU A 1 89 ? 7.198 -26.469 4.673 1.00 55.75 89 LEU A CA 1
ATOM 694 C C . LEU A 1 89 ? 6.751 -27.161 5.966 1.00 55.75 89 LEU A C 1
ATOM 696 O O . LEU A 1 89 ? 5.982 -28.143 5.877 1.00 55.75 89 LEU A O 1
#

pLDDT: mean 75.34, std 13.25, range [30.86, 90.12]

Foldseek 3Di:
DDDDPPPPPDDDDDDPPFDWDWDWDQDPNDIDIDIDRDPVVVVVVVVVRVVVVVVVVVVVCVPDPVVVVVVVVVVVVVVDDPDDDPVVD

Radius of gyration: 22.69 Å; Cα contacts (8 Å, |Δi|>4): 39; chains: 1; bounding box: 42×66×48 Å

Sequence (89 aa):
MNNVYSSRETEVVVQLHQPLIAIPFEQNGEEVVHYFFDDAQADIALGQDGRQGAIKLAAVWSDLDGDAMLASLEQWRRESPPTPPLESL

Nearest PDB structures (foldseek):
  2mmv-assembly1_B  TM=2.988E-01  e=4.380E+00  Geobacillus stearothermophilus

Mean predicted aligned error: 15.11 Å